Protein AF-A0A1Q2SKR1-F1 (afdb_monomer_lite)

Foldseek 3Di:
DVVVVVVVVVVVVVVVVVVVVVPPDDVQLVLLLVLLVVLCVVPVVQQEAEFPPPVPPDDGPPRQFYWYQDPVRFIKTWGAPVNSCNSRPPHDPVVSQVSCCVLVQFPAADPVRDSWDQDQGPNDTGTTTIGGVVSSVVVD

Secondary structure (DSSP, 8-state):
-HHHHHHHHHHHHHHHHHHHHHTT--HHHHHHHHHHHHHHHHHHHHHEEETT-TTTTSPPTT--EEEEE-TTS-EEEEEEHHHHHHHTTTS-HHHHHHHHHHTTSSPPP-TTS-S-EEEEETTEEEEEEEEEHHHHHTT-

Organism: NCBI:txid1630141

Sequence (140 aa):
MLIKRINTIISRELMALTSQLEETGDEEPRQVLNSLVDFIDKHEVSRLVAIGNSASQIPVKNLAGYTRIDPEGAKQYLFSSPGLREALKGLDFKRAIEVLIEKGILPPARADGKTSRLERINGKMTRVYIINYDALIENI

pLDDT: mean 85.42, std 15.13, range [43.31, 98.06]

Radius of gyration: 19.31 Å; chains: 1; bounding box: 34×62×50 Å

Structure (mmCIF, N/CA/C/O backbone):
data_AF-A0A1Q2SKR1-F1
#
_entry.id   AF-A0A1Q2SKR1-F1
#
loop_
_atom_site.group_PDB
_atom_site.id
_atom_site.type_symbol
_atom_site.label_atom_id
_atom_site.label_alt_id
_atom_site.label_comp_id
_atom_site.label_asym_id
_atom_site.label_entity_id
_atom_site.label_seq_id
_atom_site.pdbx_PDB_ins_code
_atom_site.Cartn_x
_atom_site.Cartn_y
_atom_site.Cartn_z
_atom_site.occupancy
_atom_site.B_iso_or_equiv
_atom_site.auth_seq_id
_atom_site.auth_comp_id
_atom_site.auth_asym_id
_atom_site.auth_atom_id
_atom_site.pdbx_PDB_model_num
ATOM 1 N N . MET A 1 1 ? -5.671 -46.587 24.538 1.00 60.25 1 MET A N 1
ATOM 2 C CA . MET A 1 1 ? -6.919 -45.793 24.676 1.00 60.25 1 MET A CA 1
ATOM 3 C C . MET A 1 1 ? -6.716 -44.471 25.436 1.00 60.25 1 MET A C 1
ATOM 5 O O . MET A 1 1 ? -7.385 -43.506 25.097 1.00 60.25 1 MET A O 1
ATOM 9 N N . LEU A 1 2 ? -5.768 -44.377 26.385 1.00 53.47 2 LEU A N 1
ATOM 10 C CA . LEU A 1 2 ? -5.469 -43.144 27.142 1.00 53.47 2 LEU A CA 1
ATOM 11 C C . LEU A 1 2 ? -4.816 -42.004 26.328 1.00 53.47 2 LEU A C 1
ATOM 13 O O . LEU A 1 2 ? -5.207 -40.855 26.493 1.00 53.47 2 LEU A O 1
ATOM 17 N N . ILE A 1 3 ? -3.900 -42.309 25.399 1.00 45.91 3 ILE A N 1
ATOM 18 C CA . ILE A 1 3 ? -3.156 -41.291 24.620 1.00 45.91 3 ILE A CA 1
ATOM 19 C C . ILE A 1 3 ? -4.082 -40.433 23.737 1.00 45.91 3 ILE A C 1
ATOM 21 O O . ILE A 1 3 ? -3.937 -39.216 23.687 1.00 45.91 3 ILE A O 1
ATOM 25 N N . LYS A 1 4 ? -5.099 -41.040 23.101 1.00 51.53 4 LYS A N 1
ATOM 26 C CA . LYS A 1 4 ? -6.093 -40.289 22.311 1.00 51.53 4 LYS A CA 1
ATOM 27 C C . LYS A 1 4 ? -6.861 -39.283 23.173 1.00 51.53 4 LYS A C 1
ATOM 29 O O . LYS A 1 4 ? -7.106 -38.176 22.723 1.00 51.53 4 LYS A O 1
ATOM 34 N N . ARG A 1 5 ? -7.203 -39.656 24.410 1.00 58.94 5 ARG A N 1
ATOM 35 C CA . ARG A 1 5 ? -8.013 -38.835 25.321 1.00 58.94 5 ARG A CA 1
ATOM 36 C C . ARG A 1 5 ? -7.223 -37.641 25.868 1.00 58.94 5 ARG A C 1
ATOM 38 O O . ARG A 1 5 ? -7.778 -36.554 25.949 1.00 58.94 5 ARG A O 1
ATOM 45 N N . ILE A 1 6 ? -5.933 -37.832 26.153 1.00 63.78 6 ILE A N 1
ATOM 46 C CA . ILE A 1 6 ? -5.011 -36.760 26.566 1.00 63.78 6 ILE A CA 1
ATOM 47 C C . ILE A 1 6 ? -4.798 -35.760 25.420 1.00 63.78 6 ILE A C 1
ATOM 49 O O . ILE A 1 6 ? -4.967 -34.562 25.625 1.00 63.78 6 ILE A O 1
ATOM 53 N N . ASN A 1 7 ? -4.556 -36.238 24.195 1.00 43.31 7 ASN A N 1
ATOM 54 C CA . ASN A 1 7 ? -4.385 -35.355 23.035 1.00 43.31 7 ASN A CA 1
ATOM 55 C C . ASN A 1 7 ? -5.649 -34.541 22.716 1.00 43.31 7 ASN A C 1
ATOM 57 O O . ASN A 1 7 ? -5.548 -33.388 22.304 1.00 43.31 7 ASN A O 1
ATOM 61 N N . THR A 1 8 ? -6.842 -35.107 22.931 1.00 57.78 8 THR A N 1
ATOM 62 C CA . THR A 1 8 ? -8.110 -34.379 22.753 1.00 57.78 8 THR A CA 1
ATOM 63 C C . THR A 1 8 ? -8.310 -33.279 23.797 1.00 57.78 8 THR A C 1
ATOM 65 O O . THR A 1 8 ? -8.851 -32.230 23.461 1.00 57.78 8 THR A O 1
ATOM 68 N N . ILE A 1 9 ? -7.878 -33.495 25.044 1.00 72.44 9 ILE A N 1
ATOM 69 C CA . ILE A 1 9 ? -7.991 -32.494 26.116 1.00 72.44 9 ILE A CA 1
ATOM 70 C C . ILE A 1 9 ? -7.006 -31.349 25.867 1.00 72.44 9 ILE A C 1
ATOM 72 O O . ILE A 1 9 ? -7.431 -30.199 25.807 1.00 72.44 9 ILE A O 1
ATOM 76 N N . ILE A 1 10 ? -5.738 -31.675 25.589 1.00 67.88 10 ILE A N 1
ATOM 77 C CA . ILE A 1 10 ? -4.698 -30.682 25.277 1.00 67.88 10 ILE A CA 1
ATOM 78 C C . ILE A 1 10 ? -5.086 -29.849 24.047 1.00 67.88 10 ILE A C 1
ATOM 80 O O . ILE A 1 10 ? -4.924 -28.634 24.050 1.00 67.88 10 ILE A O 1
ATOM 84 N N . SER A 1 11 ? -5.664 -30.474 23.013 1.00 63.12 11 SER A N 1
ATOM 85 C CA . SER A 1 11 ? -6.121 -29.743 21.820 1.00 63.12 11 SER A CA 1
ATOM 86 C C . SER A 1 11 ? -7.286 -28.796 22.116 1.00 63.12 11 SER A C 1
ATOM 88 O O . SER A 1 11 ? -7.351 -27.723 21.529 1.00 63.12 11 SER A O 1
ATOM 90 N N . ARG A 1 12 ? -8.204 -29.157 23.023 1.00 72.06 12 ARG A N 1
ATOM 91 C CA . ARG A 1 12 ? -9.325 -28.282 23.403 1.00 72.06 12 ARG A CA 1
ATOM 92 C C . ARG A 1 12 ? -8.885 -27.099 24.253 1.00 72.06 12 ARG A C 1
ATOM 94 O O . ARG A 1 12 ? -9.385 -26.005 24.028 1.00 72.06 12 ARG A O 1
ATOM 101 N N . GLU A 1 13 ? -7.970 -27.304 25.196 1.00 75.50 13 GLU A N 1
ATOM 102 C CA . GLU A 1 13 ? -7.409 -26.202 25.987 1.00 75.50 13 GLU A CA 1
ATOM 103 C C . GLU A 1 13 ? -6.573 -25.260 25.121 1.00 75.50 13 GLU A C 1
ATOM 105 O O . GLU A 1 13 ? -6.731 -24.051 25.245 1.00 75.50 13 GLU A O 1
ATOM 110 N N . LEU A 1 14 ? -5.772 -25.786 24.183 1.00 62.28 14 LEU A N 1
ATOM 111 C CA . LEU A 1 14 ? -5.061 -24.950 23.212 1.00 62.28 14 LEU A CA 1
ATOM 112 C C . LEU A 1 14 ? -6.022 -24.148 22.328 1.00 62.28 14 LEU A C 1
ATOM 114 O O . LEU A 1 14 ? -5.796 -22.959 22.152 1.00 62.28 14 LEU A O 1
ATOM 118 N N . MET A 1 15 ? -7.111 -24.756 21.841 1.00 69.62 15 MET A N 1
ATOM 119 C CA . MET A 1 15 ? -8.132 -24.054 21.047 1.00 69.62 15 MET A CA 1
ATOM 120 C C . MET A 1 15 ? -8.891 -22.988 21.854 1.00 69.62 15 MET A C 1
ATOM 122 O O . MET A 1 15 ? -9.231 -21.936 21.321 1.00 69.62 15 MET A O 1
ATOM 126 N N . ALA A 1 16 ? -9.162 -23.242 23.136 1.00 69.75 16 ALA A N 1
ATOM 127 C CA . ALA A 1 16 ? -9.816 -22.275 24.015 1.00 69.75 16 ALA A CA 1
ATOM 128 C C . ALA A 1 16 ? -8.886 -21.102 24.364 1.00 69.75 16 ALA A C 1
ATOM 130 O O . ALA A 1 16 ? -9.329 -19.958 24.375 1.00 69.75 16 ALA A O 1
ATOM 131 N N . LEU A 1 17 ? -7.596 -21.375 24.586 1.00 63.59 17 LEU A N 1
ATOM 132 C CA . LEU A 1 17 ? -6.579 -20.353 24.838 1.00 63.59 17 LEU A CA 1
ATOM 133 C C . LEU A 1 17 ? -6.315 -19.486 23.600 1.00 63.59 17 LEU A C 1
ATOM 135 O O . LEU A 1 17 ? -6.181 -18.275 23.742 1.00 63.59 17 LEU A O 1
ATOM 139 N N . THR A 1 18 ? -6.299 -20.060 22.390 1.00 56.69 18 THR A N 1
ATOM 140 C CA . THR A 1 18 ? -6.211 -19.270 21.148 1.00 56.69 18 THR A CA 1
ATOM 141 C C . THR A 1 18 ? -7.469 -18.434 20.923 1.00 56.69 18 THR A C 1
ATOM 143 O O . THR A 1 18 ? -7.355 -17.252 20.628 1.00 56.69 18 THR A O 1
ATOM 146 N N . SER A 1 19 ? -8.661 -18.988 21.174 1.00 56.31 19 SER A N 1
ATOM 147 C CA . SER A 1 19 ? -9.929 -18.245 21.068 1.00 56.31 19 SER A CA 1
ATOM 148 C C . SER A 1 19 ? -10.013 -17.081 22.065 1.00 56.31 19 SER A C 1
ATOM 150 O O . SER A 1 19 ? -10.500 -16.011 21.720 1.00 56.31 19 SER A O 1
ATOM 152 N N . GLN A 1 20 ? -9.506 -17.253 23.290 1.00 55.72 20 GLN A N 1
ATOM 153 C CA . GLN A 1 20 ? -9.460 -16.189 24.302 1.00 55.72 20 GLN A CA 1
ATOM 154 C C . GLN A 1 20 ? -8.448 -15.080 23.973 1.00 55.72 20 GLN A C 1
ATOM 156 O O . GLN A 1 20 ? -8.616 -13.956 24.438 1.00 55.72 20 GLN A O 1
ATOM 161 N N . LEU A 1 21 ? -7.413 -15.378 23.180 1.00 55.81 21 LEU A N 1
ATOM 162 C CA . LEU A 1 21 ? -6.478 -14.378 22.654 1.00 55.81 21 LEU A CA 1
ATOM 163 C C . LEU A 1 21 ? -7.047 -13.645 21.424 1.00 55.81 21 LEU A C 1
ATOM 165 O O . LEU A 1 21 ? -6.721 -12.480 21.209 1.00 55.81 21 LEU A O 1
ATOM 169 N N . GLU A 1 22 ? -7.914 -14.297 20.645 1.00 56.56 22 GLU A N 1
ATOM 170 C CA . GLU A 1 22 ? -8.564 -13.727 19.455 1.00 56.56 22 GLU A CA 1
ATOM 171 C C . GLU A 1 22 ? -9.756 -12.804 19.784 1.00 56.56 22 GLU A C 1
ATOM 173 O O . GLU A 1 22 ? -10.049 -11.884 19.021 1.00 56.56 22 GLU A O 1
ATOM 178 N N . GLU A 1 23 ? -10.417 -12.975 20.935 1.00 50.50 23 GLU A N 1
ATOM 179 C CA . GLU A 1 23 ? -11.637 -12.228 21.301 1.00 50.50 23 GLU A CA 1
ATOM 180 C C . GLU A 1 23 ? -11.427 -10.748 21.691 1.00 50.50 23 GLU A C 1
ATOM 182 O O . GLU A 1 23 ? -12.394 -10.037 21.966 1.00 50.50 23 GLU A O 1
ATOM 187 N N . THR A 1 24 ? -10.195 -10.231 21.662 1.00 50.19 24 THR A N 1
ATOM 188 C CA . THR A 1 24 ? -9.907 -8.802 21.911 1.00 50.19 24 THR A CA 1
ATOM 189 C C . THR A 1 24 ? -9.047 -8.152 20.824 1.00 50.19 24 THR A C 1
ATOM 191 O O . THR A 1 24 ? -8.295 -7.217 21.100 1.00 50.19 24 THR A O 1
ATOM 194 N N . GLY A 1 25 ? -9.110 -8.654 19.590 1.00 56.72 25 GLY A N 1
ATOM 195 C CA . GLY A 1 25 ? -8.467 -8.020 18.439 1.00 56.72 25 GLY A CA 1
ATOM 196 C C . GLY A 1 25 ? -9.316 -6.876 17.888 1.00 56.72 25 GLY A C 1
ATOM 197 O O . GLY A 1 25 ? -10.492 -7.065 17.593 1.00 56.72 25 GLY A O 1
ATOM 198 N N . ASP A 1 26 ? -8.732 -5.688 17.741 1.00 68.50 26 ASP A N 1
ATOM 199 C CA . ASP A 1 26 ? -9.384 -4.558 17.079 1.00 68.50 26 ASP A CA 1
ATOM 200 C C . ASP A 1 26 ? -9.748 -4.962 15.632 1.00 68.50 26 ASP A C 1
ATOM 202 O O . ASP A 1 26 ? -8.881 -5.251 14.798 1.00 68.50 26 ASP A O 1
ATOM 206 N N . GLU A 1 27 ? -11.049 -5.073 15.362 1.00 85.12 27 GLU A N 1
ATOM 207 C CA . GLU A 1 27 ? -11.596 -5.625 14.117 1.00 85.12 27 GLU A CA 1
ATOM 208 C C . GLU A 1 27 ? -11.235 -4.746 12.910 1.00 85.12 27 GLU A C 1
ATOM 210 O O . GLU A 1 27 ? -11.029 -5.252 11.807 1.00 85.12 27 GLU A O 1
ATOM 215 N N . GLU A 1 28 ? -11.084 -3.436 13.120 1.00 89.50 28 GLU A N 1
ATOM 216 C CA . GLU A 1 28 ? -10.698 -2.492 12.072 1.00 89.50 28 GLU A CA 1
ATOM 217 C C . GLU A 1 28 ? -9.275 -2.762 11.542 1.00 89.50 28 GLU A C 1
ATOM 219 O O . GLU A 1 28 ? -9.134 -2.979 10.332 1.00 89.50 28 GLU A O 1
ATOM 224 N N . PRO A 1 29 ? -8.215 -2.814 12.379 1.00 93.44 29 PRO A N 1
ATOM 225 C CA . PRO A 1 29 ? -6.891 -3.219 11.924 1.00 93.44 29 PRO A CA 1
ATOM 226 C C . PRO A 1 29 ? -6.894 -4.540 11.162 1.00 93.44 29 PRO A C 1
ATOM 228 O O . PRO A 1 29 ? -6.330 -4.618 10.072 1.00 93.44 29 PRO A O 1
ATOM 231 N N . ARG A 1 30 ? -7.596 -5.554 11.676 1.00 92.50 30 ARG A N 1
ATOM 232 C CA . ARG A 1 30 ? -7.694 -6.868 11.030 1.00 92.50 30 ARG A CA 1
ATOM 233 C C . ARG A 1 30 ? -8.324 -6.777 9.636 1.00 92.50 30 ARG A C 1
ATOM 235 O O . ARG A 1 30 ? -7.827 -7.394 8.694 1.00 92.50 30 ARG A O 1
ATOM 242 N N . GLN A 1 31 ? -9.377 -5.977 9.471 1.00 95.12 31 GLN A N 1
ATOM 243 C CA . GLN A 1 31 ? -10.009 -5.736 8.168 1.00 95.12 31 GLN A CA 1
ATOM 244 C C . GLN A 1 31 ? -9.068 -5.043 7.177 1.00 95.12 31 GLN A C 1
ATOM 246 O O . GLN A 1 31 ? -9.038 -5.426 6.007 1.00 95.12 31 GLN A O 1
ATOM 251 N N . VAL A 1 32 ? -8.269 -4.069 7.628 1.00 97.25 32 VAL A N 1
ATOM 252 C CA . VAL A 1 32 ? -7.264 -3.389 6.787 1.00 97.25 32 VAL A CA 1
ATOM 253 C C . VAL A 1 32 ? -6.225 -4.380 6.265 1.00 97.25 32 VAL A C 1
ATOM 255 O O . VAL A 1 32 ? -5.957 -4.404 5.061 1.00 97.25 32 VAL A O 1
ATOM 258 N N . LEU A 1 33 ? -5.660 -5.207 7.151 1.00 96.56 33 LEU A N 1
ATOM 259 C CA . LEU A 1 33 ? -4.618 -6.172 6.786 1.00 96.56 33 LEU A CA 1
ATOM 260 C C . LEU A 1 33 ? -5.155 -7.247 5.839 1.00 96.56 33 LEU A C 1
ATOM 262 O O . LEU A 1 33 ? -4.562 -7.486 4.785 1.00 96.56 33 LEU A O 1
ATOM 266 N N . ASN A 1 34 ? -6.323 -7.811 6.159 1.00 95.38 34 ASN A N 1
ATOM 267 C CA . ASN A 1 34 ? -6.969 -8.818 5.322 1.00 95.38 34 ASN A CA 1
ATOM 268 C C . ASN A 1 34 ? -7.323 -8.270 3.940 1.00 95.38 34 ASN A C 1
ATOM 270 O O . ASN A 1 34 ? -7.046 -8.926 2.944 1.00 95.38 34 ASN A O 1
ATOM 274 N N . SER A 1 35 ? -7.873 -7.052 3.850 1.00 97.25 35 SER A N 1
ATOM 275 C CA . SER A 1 35 ? -8.200 -6.425 2.561 1.00 97.25 35 SER A CA 1
ATOM 276 C C . SER A 1 35 ? -6.955 -6.249 1.684 1.00 97.25 35 SER A C 1
ATOM 278 O O . SER A 1 35 ? -7.008 -6.461 0.469 1.00 97.25 35 SER A O 1
ATOM 280 N N . LEU A 1 36 ? -5.819 -5.888 2.291 1.00 97.50 36 LEU A N 1
ATOM 281 C CA . LEU A 1 36 ? -4.563 -5.712 1.571 1.00 97.50 36 LEU A CA 1
ATOM 282 C C . LEU A 1 36 ? -3.991 -7.048 1.074 1.00 97.50 36 LEU A C 1
ATOM 284 O O . LEU A 1 36 ? -3.591 -7.121 -0.090 1.00 97.50 36 LEU A O 1
ATOM 288 N N . VAL A 1 37 ? -3.986 -8.093 1.908 1.00 96.62 37 VAL A N 1
ATOM 289 C CA . VAL A 1 37 ? -3.544 -9.440 1.498 1.00 96.62 37 VAL A CA 1
ATOM 290 C C . VAL A 1 37 ? -4.440 -10.017 0.418 1.00 96.62 37 VAL A C 1
ATOM 292 O O . VAL A 1 37 ? -3.937 -10.414 -0.629 1.00 96.62 37 VAL A O 1
ATOM 295 N N . ASP A 1 38 ? -5.756 -9.941 0.597 1.00 96.12 38 ASP A N 1
ATOM 296 C CA . ASP A 1 38 ? -6.729 -10.378 -0.401 1.00 96.12 38 ASP A CA 1
ATOM 297 C C . ASP A 1 38 ? -6.470 -9.745 -1.769 1.00 96.12 38 ASP A C 1
ATOM 299 O O . ASP A 1 38 ? -6.605 -10.398 -2.807 1.00 96.12 38 ASP A O 1
ATOM 303 N N . PHE A 1 39 ? -6.134 -8.452 -1.791 1.00 97.25 39 PHE A N 1
ATOM 304 C CA . PHE A 1 39 ? -5.810 -7.760 -3.029 1.00 97.25 39 PHE A CA 1
ATOM 305 C C . PHE A 1 39 ? -4.502 -8.269 -3.635 1.00 97.25 39 PHE A C 1
ATOM 307 O O . PHE A 1 39 ? -4.449 -8.495 -4.846 1.00 97.25 39 PHE A O 1
ATOM 314 N N . ILE A 1 40 ? -3.453 -8.426 -2.821 1.00 95.94 40 ILE A N 1
ATOM 315 C CA . ILE A 1 40 ? -2.150 -8.927 -3.270 1.00 95.94 40 ILE A CA 1
ATOM 316 C C . ILE A 1 40 ? -2.322 -10.319 -3.877 1.00 95.94 40 ILE A C 1
ATOM 318 O O . ILE A 1 40 ? -1.989 -10.493 -5.045 1.00 95.94 40 ILE A O 1
ATOM 322 N N . ASP A 1 41 ? -2.943 -11.256 -3.169 1.00 93.56 41 ASP A N 1
ATOM 323 C CA . ASP A 1 41 ? -3.107 -12.641 -3.623 1.00 93.56 41 ASP A CA 1
ATOM 324 C C . ASP A 1 41 ? -3.890 -12.736 -4.940 1.00 93.56 41 ASP A C 1
ATOM 326 O O . ASP A 1 41 ? -3.527 -13.479 -5.855 1.00 93.56 41 ASP A O 1
ATOM 330 N N . LYS A 1 42 ? -4.946 -11.926 -5.092 1.00 94.31 42 LYS A N 1
ATOM 331 C CA . LYS A 1 42 ? -5.769 -11.901 -6.316 1.00 94.31 42 LYS A CA 1
ATOM 332 C C . LYS A 1 42 ? 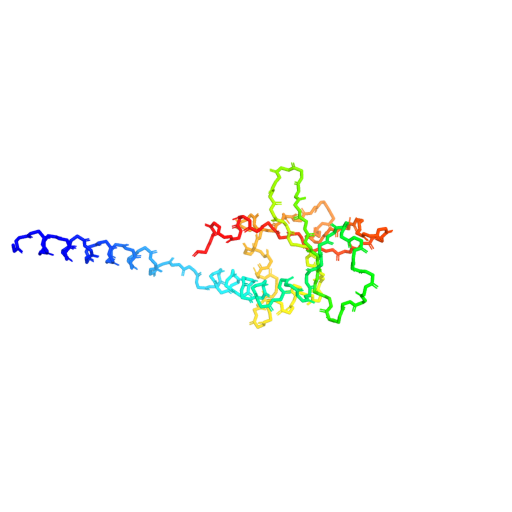-5.049 -11.269 -7.508 1.00 94.31 42 LYS A C 1
ATOM 334 O O . LYS A 1 42 ? -5.429 -11.519 -8.658 1.00 94.31 42 LYS A O 1
ATOM 339 N N . HIS A 1 43 ? -4.059 -10.408 -7.274 1.00 93.19 43 HIS A N 1
ATOM 340 C CA . HIS A 1 43 ? -3.518 -9.522 -8.308 1.00 93.19 43 HIS A CA 1
ATOM 341 C C . HIS A 1 43 ? -1.998 -9.539 -8.474 1.00 93.19 43 HIS A C 1
ATOM 343 O O . HIS A 1 43 ? -1.507 -8.881 -9.397 1.00 93.19 43 HIS A O 1
ATOM 349 N N . GLU A 1 44 ? -1.263 -10.310 -7.672 1.00 89.06 44 GLU A N 1
ATOM 350 C CA . GLU A 1 44 ? 0.201 -10.350 -7.673 1.00 89.06 44 GLU A CA 1
ATOM 351 C C . GLU A 1 44 ? 0.758 -10.590 -9.075 1.00 89.06 44 GLU A C 1
ATOM 353 O O . GLU A 1 44 ? 1.576 -9.820 -9.567 1.00 89.06 44 GLU A O 1
ATOM 358 N N . VAL A 1 45 ? 0.244 -11.600 -9.770 1.00 85.50 45 VAL A N 1
ATOM 359 C CA . VAL A 1 45 ? 0.758 -11.996 -11.088 1.00 85.50 45 VAL A CA 1
ATOM 360 C C . VAL A 1 45 ? 0.279 -11.108 -12.240 1.00 85.50 45 VAL A C 1
ATOM 362 O O . VAL A 1 45 ? 0.876 -11.121 -13.313 1.00 85.50 45 VAL A O 1
ATOM 365 N N . SER A 1 46 ? -0.817 -10.363 -12.059 1.00 88.00 46 SER A N 1
ATOM 366 C CA . SER A 1 46 ? -1.520 -9.692 -13.165 1.00 88.00 46 SER A CA 1
ATOM 367 C C . SER A 1 46 ? -1.432 -8.172 -13.139 1.00 88.00 46 SER A C 1
ATOM 369 O O . SER A 1 46 ? -1.514 -7.556 -14.199 1.00 88.00 46 SER A O 1
ATOM 371 N N . ARG A 1 47 ? -1.286 -7.549 -11.962 1.00 91.38 47 ARG A N 1
ATOM 372 C CA . ARG A 1 47 ? -1.328 -6.083 -11.794 1.00 91.38 47 ARG A CA 1
ATOM 373 C C . ARG A 1 47 ? -0.170 -5.523 -10.965 1.00 91.38 47 ARG A C 1
ATOM 375 O O . ARG A 1 47 ? -0.087 -4.297 -10.845 1.00 91.38 47 ARG A O 1
ATOM 382 N N . LEU A 1 48 ? 0.696 -6.378 -10.410 1.00 90.38 48 LEU A N 1
ATOM 383 C CA . LEU A 1 48 ? 1.891 -5.999 -9.650 1.00 90.38 48 LEU A CA 1
ATOM 384 C C . LEU A 1 48 ? 3.145 -6.450 -10.411 1.00 90.38 48 LEU A C 1
ATOM 386 O O . LEU A 1 48 ? 3.485 -7.625 -10.467 1.00 90.38 48 LEU A O 1
ATOM 390 N N . VAL A 1 49 ? 3.834 -5.501 -11.043 1.00 90.69 49 VAL A N 1
ATOM 391 C CA . VAL A 1 49 ? 4.940 -5.812 -11.965 1.00 90.69 49 VAL A CA 1
ATOM 392 C C . VAL A 1 49 ? 6.287 -5.788 -11.253 1.00 90.69 49 VAL A C 1
ATOM 394 O O . VAL A 1 49 ? 6.628 -4.807 -10.594 1.00 90.69 49 VAL A O 1
ATOM 397 N N . ALA A 1 50 ? 7.096 -6.831 -11.429 1.00 90.25 50 ALA A N 1
ATOM 398 C CA . ALA A 1 50 ? 8.452 -6.864 -10.890 1.00 90.25 50 ALA A CA 1
ATOM 399 C C . ALA A 1 50 ? 9.349 -5.791 -11.529 1.00 90.25 50 ALA A C 1
ATOM 401 O O . ALA A 1 50 ? 9.492 -5.722 -12.754 1.00 90.25 50 ALA A O 1
ATOM 402 N N . ILE A 1 51 ? 9.975 -4.957 -10.697 1.00 89.38 51 ILE A N 1
ATOM 403 C CA . ILE A 1 51 ? 10.938 -3.946 -11.149 1.00 89.38 51 ILE A CA 1
ATOM 404 C C . ILE A 1 51 ? 12.179 -4.652 -11.701 1.00 89.38 51 ILE A C 1
ATOM 406 O O . ILE A 1 51 ? 12.655 -5.626 -11.128 1.00 89.38 51 ILE A O 1
ATOM 410 N N . GLY A 1 52 ? 12.711 -4.161 -12.823 1.00 77.00 52 GLY A N 1
ATOM 411 C CA . GLY A 1 52 ? 13.900 -4.741 -13.456 1.00 77.00 52 GLY A CA 1
ATOM 412 C C . GLY A 1 52 ? 13.618 -5.974 -14.317 1.00 77.00 52 GLY A C 1
ATOM 413 O O . GLY A 1 52 ? 14.511 -6.422 -15.032 1.00 77.00 52 GLY A O 1
ATOM 414 N N . ASN A 1 53 ? 12.381 -6.483 -14.343 1.00 66.62 53 ASN A N 1
ATOM 415 C CA . ASN A 1 53 ? 12.010 -7.537 -15.275 1.00 66.62 53 ASN A CA 1
ATOM 416 C C . ASN A 1 53 ? 11.792 -6.951 -16.681 1.00 66.62 53 ASN A C 1
ATOM 418 O O . ASN A 1 53 ? 10.706 -6.474 -17.017 1.00 66.62 53 ASN A O 1
ATOM 422 N N . SER A 1 54 ? 12.830 -6.995 -17.522 1.00 54.34 54 SER A N 1
ATOM 423 C CA . SER A 1 54 ? 12.797 -6.511 -18.912 1.00 54.34 54 SER A CA 1
ATOM 424 C C . SER A 1 54 ? 11.769 -7.226 -19.801 1.00 54.34 54 SER A C 1
ATOM 426 O O . SER A 1 54 ? 11.461 -6.720 -20.878 1.00 54.34 54 SER A O 1
ATOM 428 N N . ALA A 1 55 ? 11.200 -8.356 -19.358 1.00 50.44 55 ALA A N 1
ATOM 429 C CA . ALA A 1 55 ? 10.122 -9.055 -20.062 1.00 50.44 55 ALA A CA 1
ATOM 430 C C . ALA A 1 55 ? 8.782 -8.291 -20.037 1.00 50.44 55 ALA A C 1
ATOM 432 O O . ALA A 1 55 ? 7.885 -8.583 -20.824 1.00 50.44 55 ALA A O 1
ATOM 433 N N . SER A 1 56 ? 8.634 -7.283 -19.170 1.00 53.84 56 SER A N 1
ATOM 434 C CA . SER A 1 56 ? 7.386 -6.528 -18.980 1.00 53.84 56 SER A CA 1
ATOM 435 C C . SER A 1 56 ? 7.243 -5.294 -19.890 1.00 53.84 56 SER A C 1
ATOM 437 O O . SER A 1 56 ? 6.661 -4.285 -19.501 1.00 53.84 56 SER A O 1
ATOM 439 N N . GLN A 1 57 ? 7.729 -5.370 -21.139 1.00 57.16 57 GLN A N 1
ATOM 440 C CA . GLN A 1 57 ? 7.426 -4.353 -22.166 1.00 57.16 57 GLN A CA 1
ATOM 441 C C . GLN A 1 57 ? 5.952 -4.375 -22.610 1.00 57.16 57 GLN A C 1
ATOM 443 O O . GLN A 1 57 ? 5.501 -3.472 -23.313 1.00 57.16 57 GLN A O 1
ATOM 448 N N . ILE A 1 58 ? 5.195 -5.395 -22.197 1.00 66.00 58 ILE A N 1
ATOM 449 C CA . ILE A 1 58 ? 3.760 -5.499 -22.445 1.00 66.00 58 ILE A CA 1
ATOM 450 C C . ILE A 1 58 ? 3.024 -4.573 -21.461 1.00 66.00 58 ILE A C 1
ATOM 452 O O . ILE A 1 58 ? 3.152 -4.756 -20.248 1.00 66.00 58 ILE A O 1
ATOM 456 N N . PRO A 1 59 ? 2.230 -3.599 -21.944 1.00 73.88 59 PRO A N 1
ATOM 457 C CA . PRO A 1 59 ? 1.418 -2.753 -21.081 1.00 73.88 59 PRO A CA 1
ATOM 458 C C . PRO A 1 59 ? 0.457 -3.591 -20.231 1.00 73.88 59 PRO A C 1
ATOM 460 O O . PRO A 1 59 ? -0.393 -4.311 -20.755 1.00 73.88 59 PRO A O 1
ATOM 463 N N . VAL A 1 60 ? 0.570 -3.476 -18.909 1.00 83.69 60 VAL A N 1
ATOM 464 C CA . VAL A 1 60 ? -0.327 -4.160 -17.974 1.00 83.69 60 VAL A CA 1
ATOM 465 C C . VAL A 1 60 ? -1.608 -3.352 -17.797 1.00 83.69 60 VAL A C 1
ATOM 467 O O . VAL A 1 60 ? -1.585 -2.187 -17.387 1.00 83.69 60 VAL A O 1
ATOM 470 N N . LYS A 1 61 ? -2.750 -3.977 -18.093 1.00 86.38 61 LYS A N 1
ATOM 471 C CA . LYS A 1 61 ? -4.069 -3.369 -17.891 1.00 86.38 61 LYS A CA 1
ATOM 472 C C . LYS A 1 61 ? -4.326 -3.168 -16.397 1.00 86.38 61 LYS A C 1
ATOM 474 O O . LYS A 1 61 ? -4.139 -4.085 -15.606 1.00 86.38 61 LYS A O 1
ATOM 479 N N . ASN A 1 62 ? -4.818 -1.984 -16.026 1.00 87.94 62 ASN A N 1
ATOM 480 C CA . ASN A 1 62 ? -5.155 -1.633 -14.641 1.00 87.94 62 ASN A CA 1
ATOM 481 C C . ASN A 1 62 ? -3.991 -1.849 -13.655 1.00 87.94 62 ASN A C 1
ATOM 483 O O . ASN A 1 62 ? -4.216 -2.314 -12.537 1.00 87.94 62 ASN A O 1
ATOM 487 N N . LEU A 1 63 ? -2.758 -1.527 -14.067 1.00 89.44 63 LEU A N 1
ATOM 488 C CA . LEU A 1 63 ? -1.559 -1.620 -13.230 1.00 89.44 63 LEU A CA 1
ATOM 489 C C . LEU A 1 63 ? -1.809 -1.024 -11.833 1.00 89.44 63 LEU A C 1
ATOM 491 O O . LEU A 1 63 ? -2.100 0.165 -11.701 1.00 89.44 63 LEU A O 1
ATOM 495 N N . ALA A 1 64 ? -1.695 -1.856 -10.798 1.00 95.31 64 ALA A N 1
ATOM 496 C CA . ALA A 1 64 ? -1.932 -1.458 -9.413 1.00 95.31 64 ALA A CA 1
ATOM 497 C C . ALA A 1 64 ? -0.638 -1.007 -8.730 1.00 95.31 64 ALA A C 1
ATOM 499 O O . ALA A 1 64 ? -0.666 -0.138 -7.853 1.00 95.31 64 ALA A O 1
ATOM 500 N N . GLY A 1 65 ? 0.503 -1.531 -9.172 1.00 94.50 65 GLY A N 1
ATOM 501 C CA . GLY A 1 65 ? 1.795 -1.215 -8.591 1.00 94.50 65 GLY A CA 1
ATOM 502 C C . GLY A 1 65 ? 2.910 -2.097 -9.124 1.00 94.50 65 GLY A C 1
ATOM 503 O O . GLY A 1 65 ? 2.811 -2.696 -10.196 1.00 94.50 65 GLY A O 1
ATOM 504 N N . TYR A 1 66 ? 3.976 -2.159 -8.343 1.00 95.06 66 TYR A N 1
ATOM 505 C CA . TYR A 1 66 ? 5.185 -2.898 -8.665 1.00 95.06 66 TYR A CA 1
ATOM 506 C C . TYR A 1 66 ? 5.617 -3.760 -7.483 1.00 95.06 66 TYR A C 1
ATOM 508 O O . TYR A 1 66 ? 5.162 -3.548 -6.362 1.00 95.06 66 TYR A O 1
ATOM 516 N N . THR A 1 67 ? 6.516 -4.705 -7.720 1.00 95.06 67 THR A N 1
ATOM 517 C CA . THR A 1 67 ? 7.162 -5.501 -6.672 1.00 95.06 67 THR A CA 1
ATOM 518 C C . THR A 1 67 ? 8.678 -5.426 -6.805 1.00 95.06 67 THR A C 1
ATOM 520 O O . THR A 1 67 ? 9.208 -5.296 -7.915 1.00 95.06 67 THR A O 1
ATOM 523 N N . ARG A 1 68 ? 9.381 -5.456 -5.675 1.00 94.00 68 ARG A N 1
ATOM 524 C CA . ARG A 1 68 ? 10.839 -5.594 -5.611 1.00 94.00 68 ARG A CA 1
ATOM 525 C C . ARG A 1 68 ? 11.241 -6.373 -4.367 1.00 94.00 68 ARG A C 1
ATOM 527 O O . ARG A 1 68 ? 10.494 -6.420 -3.394 1.00 94.00 68 ARG A O 1
ATOM 534 N N . ILE A 1 69 ? 12.449 -6.909 -4.408 1.00 93.75 69 ILE A N 1
ATOM 535 C CA . ILE A 1 69 ? 13.181 -7.326 -3.217 1.00 93.75 69 ILE A CA 1
ATOM 536 C C . ILE A 1 69 ? 14.131 -6.177 -2.877 1.00 93.75 69 ILE A C 1
ATOM 538 O O . ILE A 1 69 ? 14.788 -5.647 -3.780 1.00 93.75 69 ILE A O 1
ATOM 542 N N . ASP A 1 70 ? 14.125 -5.714 -1.632 1.00 89.12 70 ASP A N 1
ATOM 543 C CA . ASP A 1 70 ? 15.068 -4.688 -1.184 1.00 89.12 70 ASP A CA 1
ATOM 544 C C . ASP A 1 70 ? 16.480 -5.276 -0.964 1.00 89.12 70 ASP A C 1
ATOM 546 O O . ASP A 1 70 ? 16.668 -6.491 -1.074 1.00 89.12 70 ASP A O 1
ATOM 550 N N . PRO A 1 71 ? 17.514 -4.442 -0.750 1.00 87.94 71 PRO A N 1
ATOM 551 C CA . PRO A 1 71 ? 18.879 -4.931 -0.539 1.00 87.94 71 PRO A CA 1
ATOM 552 C C . PRO A 1 71 ? 19.029 -5.909 0.635 1.00 87.94 71 PRO A C 1
ATOM 554 O O . PRO A 1 71 ? 19.941 -6.734 0.623 1.00 87.94 71 PRO A O 1
ATOM 557 N N . GLU A 1 72 ? 18.147 -5.823 1.627 1.00 89.62 72 GLU A N 1
ATOM 558 C CA . GLU A 1 72 ? 18.101 -6.672 2.814 1.00 89.62 72 GLU A CA 1
ATOM 559 C C . GLU A 1 72 ? 17.389 -8.016 2.565 1.00 89.62 72 GLU A C 1
ATOM 561 O O . GLU A 1 72 ? 17.437 -8.905 3.414 1.00 89.62 72 GLU A O 1
ATOM 566 N N . GLY A 1 73 ? 16.787 -8.201 1.387 1.00 89.31 73 GLY A N 1
ATOM 567 C CA . GLY A 1 73 ? 16.102 -9.430 0.992 1.00 89.31 73 GLY A CA 1
ATOM 568 C C . GLY A 1 73 ? 14.602 -9.437 1.285 1.00 89.31 73 GLY A C 1
ATOM 569 O O . GLY A 1 73 ? 13.944 -10.432 0.980 1.00 89.31 73 GLY A O 1
ATOM 570 N N . ALA A 1 74 ? 14.047 -8.347 1.819 1.00 90.69 74 ALA A N 1
ATOM 571 C CA . ALA A 1 74 ? 12.634 -8.250 2.156 1.00 90.69 74 ALA A CA 1
ATOM 572 C C . ALA A 1 74 ? 11.784 -7.919 0.925 1.00 90.69 74 ALA A C 1
ATOM 574 O O . ALA A 1 74 ? 12.145 -7.109 0.055 1.00 90.69 74 ALA A O 1
ATOM 575 N N . LYS A 1 75 ? 10.611 -8.552 0.840 1.00 94.38 75 LYS A N 1
ATOM 576 C CA . LYS A 1 75 ? 9.680 -8.347 -0.274 1.00 94.38 75 LYS A CA 1
ATOM 577 C C . LYS A 1 75 ? 8.875 -7.069 -0.061 1.00 94.38 75 LYS A C 1
ATOM 579 O O . LYS A 1 75 ? 8.223 -6.876 0.964 1.00 94.38 75 LYS A O 1
ATOM 584 N N . GLN A 1 76 ? 8.872 -6.203 -1.070 1.00 96.44 76 GLN A N 1
ATOM 585 C CA . GLN A 1 76 ? 8.161 -4.930 -1.036 1.00 96.44 76 GLN A CA 1
ATOM 586 C C . GLN A 1 76 ? 7.177 -4.805 -2.194 1.00 96.44 76 GLN A C 1
ATOM 588 O O . GLN A 1 76 ? 7.530 -5.011 -3.359 1.00 96.44 76 GLN A O 1
ATOM 593 N N . TYR A 1 77 ? 5.964 -4.351 -1.881 1.00 97.12 77 TYR A N 1
ATOM 594 C CA . TYR A 1 77 ? 4.975 -3.950 -2.878 1.00 97.12 77 TYR A CA 1
ATOM 595 C C . TYR A 1 77 ? 4.880 -2.429 -2.954 1.00 97.12 77 TYR A C 1
ATOM 597 O O . TYR A 1 77 ? 4.644 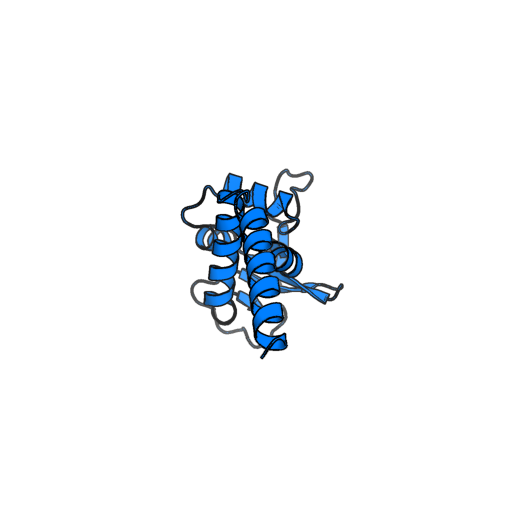-1.739 -1.967 1.00 97.12 77 TYR A O 1
ATOM 605 N N . LEU A 1 78 ? 5.065 -1.892 -4.154 1.00 97.25 78 LEU A N 1
ATOM 606 C CA . LEU A 1 78 ? 5.076 -0.466 -4.447 1.00 97.25 78 LEU A CA 1
ATOM 607 C C .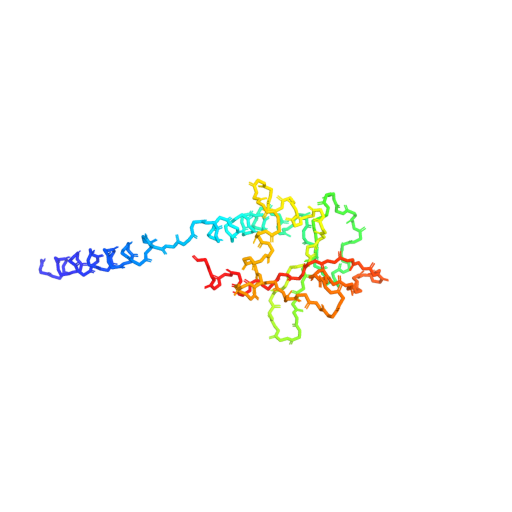 LEU A 1 78 ? 3.755 -0.110 -5.122 1.00 97.25 78 LEU A C 1
ATOM 609 O O . LEU A 1 78 ? 3.650 -0.071 -6.352 1.00 97.25 78 LEU A O 1
ATOM 613 N N . PHE A 1 79 ? 2.731 0.132 -4.313 1.00 98.06 79 PHE A N 1
ATOM 614 C CA . PHE A 1 79 ? 1.397 0.449 -4.798 1.00 98.06 79 PHE A CA 1
ATOM 615 C C . PHE A 1 79 ? 1.327 1.861 -5.368 1.00 98.06 79 PHE A C 1
ATOM 617 O O . PHE A 1 79 ? 1.753 2.836 -4.747 1.00 98.06 79 PHE A O 1
ATOM 624 N N . SER A 1 80 ? 0.705 1.999 -6.534 1.00 96.75 80 SER A N 1
ATOM 625 C CA . SER A 1 80 ? 0.222 3.300 -6.991 1.00 96.75 80 SER A CA 1
ATOM 626 C C . SER A 1 80 ? -0.894 3.806 -6.065 1.00 96.75 80 SER A C 1
ATOM 628 O O . SER A 1 80 ? -1.567 3.022 -5.397 1.00 96.75 80 SER A O 1
ATOM 630 N N . SER A 1 81 ? -1.131 5.121 -6.040 1.00 95.88 81 SER A N 1
ATOM 631 C CA . SER A 1 81 ? -2.239 5.687 -5.251 1.00 95.88 81 SER A CA 1
ATOM 632 C C . SER A 1 81 ? -3.612 5.093 -5.621 1.00 95.88 81 SER A C 1
ATOM 634 O O . SER A 1 81 ? -4.330 4.688 -4.707 1.00 95.88 81 SER A O 1
ATOM 636 N N . PRO A 1 82 ? -3.977 4.944 -6.915 1.00 96.12 82 PRO A N 1
ATOM 637 C CA . PRO A 1 82 ? -5.211 4.251 -7.290 1.00 96.12 82 PRO A CA 1
ATOM 638 C C . PRO A 1 82 ? -5.233 2.783 -6.851 1.00 96.12 82 PRO A C 1
ATOM 640 O O . PRO A 1 82 ? -6.246 2.332 -6.331 1.00 96.12 82 PRO A O 1
ATOM 643 N N . GLY A 1 83 ? -4.114 2.064 -7.001 1.00 97.00 83 GLY A N 1
ATOM 644 C CA . GLY A 1 83 ? -4.016 0.655 -6.618 1.00 97.00 83 GLY A CA 1
ATOM 645 C C . GLY A 1 83 ? -4.225 0.426 -5.122 1.00 97.00 83 GLY A C 1
ATOM 646 O O . GLY A 1 83 ? -4.996 -0.450 -4.749 1.00 97.00 83 GLY A O 1
ATOM 647 N N . LEU A 1 84 ? -3.609 1.242 -4.258 1.00 97.94 84 LEU A N 1
ATOM 648 C CA . LEU A 1 84 ? -3.794 1.101 -2.808 1.00 97.94 84 LEU A CA 1
ATOM 649 C C . LEU A 1 84 ? -5.213 1.486 -2.370 1.00 97.94 84 LEU A C 1
ATOM 651 O O . LEU A 1 84 ? -5.787 0.850 -1.494 1.00 97.94 84 LEU A O 1
ATOM 655 N N . ARG A 1 85 ? -5.806 2.516 -2.986 1.00 97.69 85 ARG A N 1
ATOM 656 C CA . ARG A 1 85 ? -7.202 2.899 -2.706 1.00 97.69 85 ARG A CA 1
ATOM 657 C C . ARG A 1 85 ? -8.193 1.818 -3.107 1.00 97.69 85 ARG A C 1
ATOM 659 O O . ARG A 1 85 ? -9.220 1.672 -2.458 1.00 97.69 85 ARG A O 1
ATOM 666 N N . GLU A 1 86 ? -7.901 1.099 -4.181 1.00 97.56 86 GLU A N 1
ATOM 667 C CA . GLU A 1 86 ? -8.694 -0.049 -4.600 1.00 97.56 86 GLU A CA 1
ATOM 668 C C . GLU A 1 86 ? -8.521 -1.229 -3.640 1.00 97.56 86 GLU A C 1
ATOM 670 O O . GLU A 1 86 ? -9.519 -1.819 -3.236 1.00 97.56 86 GLU A O 1
ATOM 675 N N . ALA A 1 87 ? -7.284 -1.520 -3.224 1.00 97.44 87 ALA A N 1
ATOM 676 C CA . ALA A 1 87 ? -6.981 -2.570 -2.252 1.00 97.44 87 ALA A CA 1
ATOM 677 C C . ALA A 1 87 ? -7.659 -2.349 -0.893 1.00 97.44 87 ALA A C 1
ATOM 679 O O . ALA A 1 87 ? -7.994 -3.309 -0.212 1.00 97.44 87 ALA A O 1
ATOM 680 N N . LEU A 1 88 ? -7.887 -1.090 -0.515 1.00 97.94 88 LEU A N 1
ATOM 681 C CA . LEU A 1 88 ? -8.521 -0.692 0.747 1.00 97.94 88 LEU A CA 1
ATOM 682 C C . LEU A 1 88 ? -9.945 -0.153 0.542 1.00 97.94 88 LEU A C 1
ATOM 684 O O . LEU A 1 88 ? -10.448 0.650 1.331 1.00 97.94 88 LEU A O 1
ATOM 688 N N . LYS A 1 89 ? -10.598 -0.526 -0.563 1.00 96.88 89 LYS A N 1
ATOM 689 C CA . LYS A 1 89 ? -11.925 -0.011 -0.897 1.00 96.88 89 LYS A CA 1
ATOM 690 C C . LYS A 1 89 ? -12.957 -0.464 0.138 1.00 96.88 89 LYS A C 1
ATOM 692 O O . LYS A 1 89 ? -13.087 -1.647 0.416 1.00 96.88 89 LYS A O 1
ATOM 697 N N . GLY A 1 90 ? -13.757 0.486 0.621 1.00 95.56 90 GLY A N 1
ATOM 698 C CA . GLY A 1 90 ? -14.780 0.238 1.644 1.00 95.56 90 GLY A CA 1
ATOM 699 C C . GLY A 1 90 ? -14.309 0.530 3.069 1.00 95.56 90 GLY A C 1
ATOM 700 O O . GLY A 1 90 ? -15.137 0.538 3.970 1.00 95.56 90 GLY A O 1
ATOM 701 N N . LEU A 1 91 ? -13.022 0.839 3.251 1.00 96.62 91 LEU A N 1
ATOM 702 C CA . LEU A 1 91 ? -12.437 1.279 4.516 1.00 96.62 91 LEU A CA 1
ATOM 703 C C . LEU A 1 91 ? -12.167 2.790 4.481 1.00 96.62 91 LEU A C 1
ATOM 705 O O . LEU A 1 91 ? -12.007 3.381 3.404 1.00 96.62 91 LEU A O 1
ATOM 709 N N . ASP A 1 92 ? -12.078 3.429 5.651 1.00 96.62 92 ASP A N 1
ATOM 710 C CA . ASP A 1 92 ? -11.567 4.799 5.716 1.00 96.62 92 ASP A CA 1
ATOM 711 C C . ASP A 1 92 ? -10.080 4.794 5.346 1.00 96.62 92 ASP A C 1
ATOM 713 O O . ASP A 1 92 ? -9.233 4.235 6.041 1.00 96.62 92 ASP A O 1
ATOM 717 N N . PHE A 1 93 ? -9.750 5.415 4.213 1.00 96.81 93 PHE A N 1
ATOM 718 C CA . PHE A 1 93 ? -8.393 5.357 3.679 1.00 96.81 93 PHE A CA 1
ATOM 719 C C . PHE A 1 93 ? -7.364 6.016 4.604 1.00 96.81 93 PHE A C 1
ATOM 721 O O . PHE A 1 93 ? -6.212 5.592 4.628 1.00 96.81 93 PHE A O 1
ATOM 728 N N . LYS A 1 94 ? -7.737 7.070 5.339 1.00 95.69 94 LYS A N 1
ATOM 729 C CA . LYS A 1 94 ? -6.794 7.759 6.226 1.00 95.69 94 LYS A CA 1
ATOM 730 C C . LYS A 1 94 ? -6.482 6.870 7.427 1.00 95.69 94 LYS A C 1
ATOM 732 O O . LYS A 1 94 ? -5.308 6.657 7.721 1.00 95.69 94 LYS A O 1
ATOM 737 N N . ARG A 1 95 ? -7.517 6.304 8.041 1.00 96.25 95 ARG A N 1
ATOM 738 C CA . ARG A 1 95 ? -7.398 5.389 9.170 1.00 96.25 95 ARG A CA 1
ATOM 739 C C . ARG A 1 95 ? -6.666 4.106 8.786 1.00 96.25 95 ARG A C 1
ATOM 741 O O . ARG A 1 95 ? -5.761 3.690 9.498 1.00 96.25 95 ARG A O 1
ATOM 748 N N . ALA A 1 96 ? -6.939 3.551 7.607 1.00 97.31 96 ALA A N 1
ATOM 749 C CA . ALA A 1 96 ? -6.204 2.398 7.094 1.00 97.31 96 ALA A CA 1
ATOM 750 C C . ALA A 1 96 ? -4.704 2.694 6.910 1.00 97.31 96 ALA A C 1
ATOM 752 O O . ALA A 1 96 ? -3.864 1.867 7.249 1.00 97.31 96 ALA A O 1
ATOM 753 N N . ILE A 1 97 ? -4.338 3.886 6.423 1.00 97.75 97 ILE A N 1
ATOM 754 C CA . ILE A 1 97 ? -2.929 4.300 6.338 1.00 97.75 97 ILE A CA 1
ATOM 755 C C . ILE A 1 97 ? -2.292 4.406 7.730 1.00 97.75 97 ILE A C 1
ATOM 757 O O . ILE A 1 97 ? -1.147 3.992 7.886 1.00 97.75 97 ILE A O 1
ATOM 761 N N . GLU A 1 98 ? -3.005 4.941 8.723 1.00 96.31 98 GLU A N 1
ATOM 762 C CA . GLU A 1 98 ? -2.526 5.015 10.112 1.00 96.31 98 GLU A CA 1
ATOM 763 C C . GLU A 1 98 ? -2.264 3.615 10.681 1.00 96.31 98 GLU A C 1
ATOM 765 O O . GLU A 1 98 ? -1.157 3.364 11.147 1.00 96.31 98 GLU A O 1
ATOM 770 N N . VAL A 1 99 ? -3.204 2.679 10.517 1.00 96.81 99 VAL A N 1
ATOM 771 C CA . VAL A 1 99 ? -3.034 1.270 10.914 1.00 96.81 99 VAL A CA 1
ATOM 772 C C . VAL A 1 99 ? -1.791 0.654 10.270 1.00 96.81 99 VAL A C 1
ATOM 774 O O . VAL A 1 99 ? -0.973 0.039 10.951 1.00 96.81 99 VAL A O 1
ATOM 777 N N . LEU A 1 100 ? -1.612 0.827 8.957 1.00 97.62 100 LEU A N 1
ATOM 778 C CA . LEU A 1 100 ? -0.454 0.265 8.257 1.00 97.62 100 LEU A CA 1
ATOM 779 C C . LEU A 1 100 ? 0.870 0.864 8.762 1.00 97.62 100 LEU A C 1
ATOM 781 O O . LEU A 1 100 ? 1.885 0.169 8.769 1.00 97.62 100 LEU A O 1
ATOM 785 N N . ILE A 1 101 ? 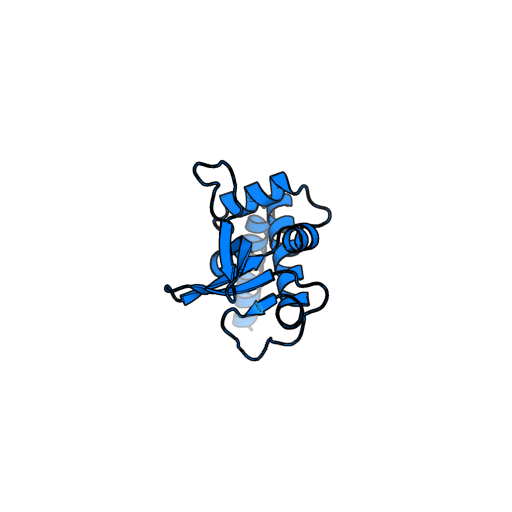0.876 2.129 9.193 1.00 97.25 101 ILE A N 1
ATOM 786 C CA . ILE A 1 101 ? 2.050 2.770 9.804 1.00 97.25 101 ILE A CA 1
ATOM 787 C C . ILE A 1 101 ? 2.301 2.229 11.210 1.00 97.25 101 ILE A C 1
ATOM 789 O O . ILE A 1 101 ? 3.434 1.868 11.521 1.00 97.25 101 ILE A O 1
ATOM 793 N N . GLU A 1 102 ? 1.263 2.154 12.044 1.00 95.44 102 GLU A N 1
ATOM 794 C CA . GLU A 1 102 ? 1.332 1.629 13.414 1.00 95.44 102 GLU A CA 1
ATOM 795 C C . GLU A 1 102 ? 1.882 0.196 13.442 1.00 95.44 102 GLU A C 1
ATOM 797 O O . GLU A 1 102 ? 2.646 -0.161 14.337 1.00 95.44 102 GLU A O 1
ATOM 802 N N . LYS A 1 103 ? 1.547 -0.606 12.426 1.00 95.19 103 LYS A N 1
ATOM 803 C CA . LYS A 1 103 ? 1.993 -1.997 12.265 1.00 95.19 103 LYS A CA 1
ATOM 804 C C . LYS A 1 103 ? 3.350 -2.147 11.564 1.00 95.19 103 LYS A C 1
ATOM 806 O O . LYS A 1 103 ? 3.798 -3.264 11.342 1.00 95.19 103 LYS A O 1
ATOM 811 N N . GLY A 1 104 ? 4.009 -1.049 11.181 1.00 95.56 104 GLY A N 1
ATOM 812 C CA . GLY A 1 104 ? 5.306 -1.082 10.489 1.00 95.56 104 GLY A CA 1
ATOM 813 C C . GLY A 1 104 ? 5.251 -1.574 9.035 1.00 95.56 104 GLY A C 1
ATOM 814 O O . GLY A 1 104 ? 6.287 -1.726 8.389 1.00 95.56 104 GLY A O 1
ATOM 815 N N . ILE A 1 105 ? 4.050 -1.781 8.496 1.00 97.19 105 ILE A N 1
ATOM 816 C CA . ILE A 1 105 ? 3.806 -2.265 7.132 1.00 97.19 105 ILE A CA 1
ATOM 817 C C . ILE A 1 105 ? 4.040 -1.146 6.119 1.00 97.19 105 ILE A C 1
ATOM 819 O O . ILE A 1 105 ? 4.524 -1.382 5.011 1.00 97.19 105 ILE A O 1
ATOM 823 N N . LEU A 1 106 ? 3.709 0.088 6.500 1.00 97.19 106 LEU A N 1
ATOM 824 C CA . LEU A 1 106 ? 3.895 1.279 5.690 1.00 97.19 106 LEU A CA 1
ATOM 825 C C . LEU A 1 106 ? 4.834 2.261 6.411 1.00 97.19 106 LEU A C 1
ATOM 827 O O . LEU A 1 106 ? 4.585 2.618 7.560 1.00 97.19 106 LEU A O 1
ATOM 831 N N . PRO A 1 107 ? 5.895 2.767 5.758 1.00 95.12 107 PRO A N 1
ATOM 832 C CA . PRO A 1 107 ? 6.796 3.722 6.392 1.00 95.12 107 PRO A CA 1
ATOM 833 C C . PRO A 1 107 ? 6.082 5.026 6.794 1.00 95.12 107 PRO A C 1
ATOM 835 O O . PRO A 1 107 ? 5.330 5.579 5.982 1.00 95.12 107 PRO A O 1
ATOM 838 N N . PRO A 1 108 ? 6.376 5.601 7.976 1.00 94.62 108 PRO A N 1
ATOM 839 C CA . PRO A 1 108 ? 5.738 6.831 8.446 1.00 94.62 108 PRO A CA 1
ATOM 840 C C . PRO A 1 108 ? 5.997 8.012 7.505 1.00 94.62 108 PRO A C 1
ATOM 842 O O . PRO A 1 108 ? 6.903 7.986 6.669 1.00 94.62 108 PRO A O 1
ATOM 845 N N . ALA A 1 109 ? 5.209 9.082 7.619 1.00 92.75 109 ALA A N 1
ATOM 846 C CA . ALA A 1 109 ? 5.407 10.279 6.805 1.00 92.75 109 ALA A CA 1
ATOM 847 C C . ALA A 1 109 ? 6.839 10.845 6.937 1.00 92.75 109 ALA A C 1
ATOM 849 O O . ALA A 1 109 ? 7.435 10.821 8.011 1.00 92.75 109 ALA A O 1
ATOM 850 N N . ARG A 1 110 ? 7.402 11.352 5.830 1.00 88.62 110 ARG A N 1
ATOM 851 C CA . ARG A 1 110 ? 8.679 12.089 5.861 1.00 88.62 110 ARG A CA 1
ATOM 852 C C . ARG A 1 110 ? 8.445 13.522 6.353 1.00 88.62 110 ARG A C 1
ATOM 854 O O . ARG A 1 110 ? 7.319 13.913 6.644 1.00 88.62 110 ARG A O 1
ATOM 861 N N . ALA A 1 111 ? 9.507 14.327 6.384 1.00 84.12 111 ALA A N 1
ATOM 862 C CA . ALA A 1 111 ? 9.442 15.752 6.722 1.00 84.12 111 ALA A CA 1
ATOM 863 C C . ALA A 1 111 ? 8.431 16.557 5.872 1.00 84.12 111 ALA A C 1
ATOM 865 O O . ALA A 1 111 ? 7.981 17.614 6.296 1.00 84.12 111 ALA A O 1
ATOM 866 N N . ASP A 1 112 ? 8.046 16.057 4.691 1.00 84.69 112 ASP A N 1
ATOM 867 C CA . ASP A 1 112 ? 7.030 16.661 3.820 1.00 84.69 112 ASP A CA 1
ATOM 868 C C . ASP A 1 112 ? 5.579 16.302 4.201 1.00 84.69 112 ASP A C 1
ATOM 870 O O . ASP A 1 112 ? 4.644 16.675 3.488 1.00 84.69 112 ASP A O 1
ATOM 874 N N . GLY A 1 113 ? 5.380 15.544 5.284 1.00 87.75 113 GLY A N 1
ATOM 875 C CA . GLY A 1 113 ? 4.073 15.088 5.756 1.00 87.75 113 GLY A CA 1
A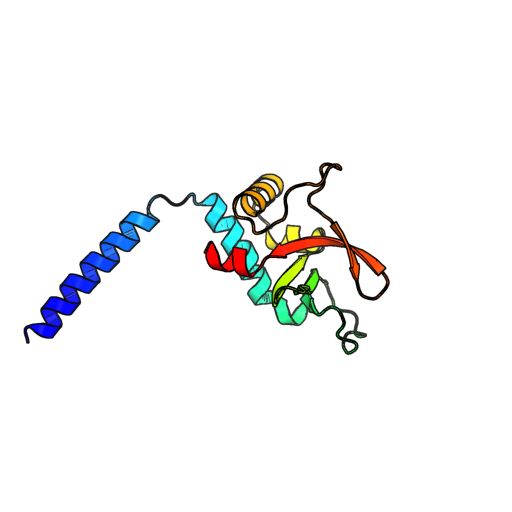TOM 876 C C . GLY A 1 113 ? 3.435 14.005 4.882 1.00 87.75 113 GLY A C 1
ATOM 877 O O . GLY A 1 113 ? 2.285 13.632 5.114 1.00 87.75 113 GLY A O 1
ATOM 878 N N . LYS A 1 114 ? 4.142 13.476 3.872 1.00 89.31 114 LYS A N 1
ATOM 879 C CA . LYS A 1 114 ? 3.596 12.477 2.945 1.00 89.31 114 LYS A CA 1
ATOM 880 C C . LYS A 1 114 ? 4.142 11.092 3.254 1.00 89.31 114 LYS A C 1
ATOM 882 O O . LYS A 1 114 ? 5.332 10.887 3.489 1.00 89.31 114 LYS A O 1
ATOM 887 N N . THR A 1 115 ? 3.253 10.112 3.192 1.00 93.38 115 THR A N 1
ATOM 888 C CA . THR A 1 115 ? 3.557 8.679 3.330 1.00 93.38 115 THR A CA 1
ATOM 889 C C . THR A 1 115 ? 3.975 8.057 1.997 1.00 93.38 115 THR A C 1
ATOM 891 O O . THR A 1 115 ? 4.843 7.192 1.952 1.00 93.38 115 THR A O 1
ATOM 894 N N . SER A 1 116 ? 3.449 8.574 0.881 1.00 94.62 116 SER A N 1
ATOM 895 C CA . SER A 1 116 ? 3.929 8.216 -0.461 1.00 94.62 116 SER A CA 1
ATOM 896 C C . SER A 1 116 ? 5.400 8.608 -0.687 1.00 94.62 116 SER A C 1
ATOM 898 O O . SER A 1 116 ? 5.888 9.604 -0.143 1.00 94.62 116 SER A O 1
ATOM 900 N N . ARG A 1 117 ? 6.096 7.854 -1.537 1.00 94.81 117 ARG A N 1
ATOM 901 C CA . ARG A 1 117 ? 7.496 8.042 -1.939 1.00 94.81 117 ARG A CA 1
ATOM 902 C C . ARG A 1 117 ? 7.598 8.227 -3.441 1.00 94.81 117 ARG A C 1
ATOM 904 O O . ARG A 1 117 ? 6.792 7.681 -4.186 1.00 94.81 117 ARG A O 1
ATOM 911 N N . LEU A 1 118 ? 8.565 9.027 -3.878 1.00 94.25 118 LEU A N 1
ATOM 912 C CA . LEU A 1 118 ? 8.890 9.170 -5.292 1.00 94.25 118 LEU A CA 1
ATOM 913 C C . LEU A 1 118 ? 10.044 8.215 -5.610 1.00 94.25 118 LEU A C 1
ATOM 915 O O . LEU A 1 118 ? 11.177 8.482 -5.227 1.00 94.25 118 LEU A O 1
ATOM 919 N N . GLU A 1 119 ? 9.740 7.117 -6.293 1.00 94.25 119 GLU A N 1
ATOM 920 C CA . GLU A 1 119 ? 10.692 6.055 -6.625 1.00 94.25 119 GLU A CA 1
ATOM 921 C C . GLU A 1 119 ? 11.009 6.080 -8.122 1.00 94.25 119 GLU A C 1
ATOM 923 O O . GLU A 1 119 ? 10.136 6.354 -8.953 1.00 94.25 119 GLU A O 1
ATOM 928 N N . ARG A 1 120 ? 12.256 5.776 -8.489 1.00 91.88 120 ARG A N 1
ATOM 929 C CA . ARG A 1 120 ? 12.638 5.614 -9.895 1.00 91.88 120 ARG A CA 1
ATOM 930 C C . ARG A 1 120 ? 12.364 4.175 -10.320 1.00 91.88 120 ARG A C 1
ATOM 932 O O . ARG A 1 120 ? 13.107 3.271 -9.962 1.00 91.88 120 ARG A O 1
ATOM 939 N N . ILE A 1 121 ? 11.309 3.974 -11.103 1.00 90.06 121 ILE A N 1
ATOM 940 C CA . ILE A 1 121 ? 10.847 2.660 -11.558 1.00 90.06 121 ILE A CA 1
ATOM 941 C C . ILE A 1 121 ? 10.918 2.629 -13.083 1.00 90.06 121 ILE A C 1
ATOM 943 O O . ILE A 1 121 ? 10.331 3.485 -13.744 1.00 90.06 121 ILE A O 1
ATOM 947 N N . ASN A 1 122 ? 11.667 1.676 -13.647 1.00 84.62 122 ASN A N 1
ATOM 948 C CA . ASN A 1 122 ? 11.851 1.509 -15.097 1.00 84.62 122 ASN A CA 1
ATOM 949 C C . ASN A 1 122 ? 12.198 2.829 -15.823 1.00 84.62 122 ASN A C 1
ATOM 951 O O . ASN A 1 122 ? 11.641 3.161 -16.865 1.00 84.62 122 ASN A O 1
ATOM 955 N N . GLY A 1 123 ? 13.092 3.628 -15.230 1.00 85.25 123 GLY A N 1
ATOM 956 C CA . GLY A 1 123 ? 13.540 4.905 -15.797 1.00 85.25 123 GLY A CA 1
ATOM 957 C C . GLY A 1 123 ? 12.610 6.101 -15.558 1.00 85.25 123 GLY A C 1
ATOM 958 O O . GLY A 1 123 ? 13.011 7.224 -15.860 1.00 85.25 123 GLY A O 1
ATOM 959 N N . LYS A 1 124 ? 11.429 5.906 -14.957 1.00 88.25 124 LYS A N 1
ATOM 960 C CA . LYS A 1 124 ? 10.451 6.964 -14.667 1.00 88.25 124 LYS A CA 1
ATOM 961 C C . LYS A 1 124 ? 10.303 7.206 -13.164 1.00 88.25 124 LYS A C 1
ATOM 963 O O . LYS A 1 124 ? 10.183 6.266 -12.382 1.00 88.25 124 LYS A O 1
ATOM 968 N N . MET A 1 125 ? 10.247 8.475 -12.756 1.00 92.81 125 MET A N 1
ATOM 969 C CA . MET A 1 125 ? 9.880 8.838 -11.382 1.00 92.81 125 MET A CA 1
ATOM 970 C C . MET A 1 125 ? 8.383 8.595 -11.170 1.00 92.81 125 MET A C 1
ATOM 972 O O . MET A 1 125 ? 7.548 9.208 -11.838 1.00 92.81 125 MET A O 1
ATOM 976 N N . THR A 1 126 ? 8.044 7.701 -10.247 1.00 92.69 126 THR A N 1
ATOM 977 C CA . THR A 1 126 ? 6.672 7.270 -9.963 1.00 92.69 126 THR A CA 1
ATOM 978 C C . THR A 1 126 ? 6.392 7.408 -8.475 1.00 92.69 126 THR A C 1
ATOM 980 O O . THR A 1 126 ? 7.198 7.010 -7.638 1.00 92.69 126 THR A O 1
ATOM 983 N N . ARG A 1 127 ? 5.245 8.001 -8.132 1.00 95.25 127 ARG A N 1
ATOM 984 C CA . ARG A 1 127 ? 4.825 8.146 -6.737 1.00 95.25 127 ARG A CA 1
ATOM 985 C C . ARG A 1 127 ? 4.076 6.894 -6.286 1.00 95.25 127 ARG A C 1
ATOM 987 O O . ARG A 1 127 ? 3.072 6.538 -6.899 1.00 95.25 127 ARG A O 1
ATOM 994 N N . VAL A 1 128 ? 4.558 6.263 -5.223 1.00 97.06 128 VAL A N 1
ATOM 995 C CA . VAL A 1 128 ? 4.080 4.965 -4.733 1.00 97.06 128 VAL A CA 1
ATOM 996 C C . VAL A 1 128 ? 3.997 4.928 -3.209 1.00 97.06 128 VAL A C 1
ATOM 998 O O . VAL A 1 128 ? 4.632 5.727 -2.523 1.00 97.06 128 VAL A O 1
ATOM 1001 N N . TYR A 1 129 ? 3.220 3.995 -2.680 1.00 97.94 129 TYR A N 1
ATOM 1002 C CA . TYR A 1 129 ? 3.232 3.579 -1.283 1.00 97.94 129 TYR A CA 1
ATOM 1003 C C . TYR A 1 129 ? 4.024 2.280 -1.186 1.00 97.94 129 TYR A C 1
ATOM 1005 O O . TYR A 1 129 ? 3.765 1.357 -1.953 1.00 97.94 129 TYR A O 1
ATOM 1013 N N . ILE A 1 130 ? 5.006 2.233 -0.290 1.00 97.19 130 ILE A N 1
ATOM 1014 C CA . ILE A 1 130 ? 5.863 1.060 -0.108 1.00 97.19 130 ILE A CA 1
ATOM 1015 C C . ILE A 1 130 ? 5.269 0.241 1.033 1.00 97.19 130 ILE A C 1
ATOM 1017 O O . ILE A 1 130 ? 5.181 0.740 2.150 1.00 97.19 130 ILE A O 1
ATOM 1021 N N . ILE A 1 131 ? 4.844 -0.975 0.719 1.00 97.94 131 ILE A N 1
ATOM 1022 C CA . ILE A 1 131 ? 4.298 -1.958 1.650 1.00 97.94 131 ILE A CA 1
ATOM 1023 C C . ILE A 1 131 ? 5.383 -2.998 1.908 1.00 97.94 131 ILE A C 1
ATOM 1025 O O . ILE A 1 131 ? 5.847 -3.639 0.962 1.00 97.94 131 ILE A O 1
ATOM 1029 N N . ASN A 1 132 ? 5.784 -3.146 3.167 1.00 96.81 132 ASN A N 1
ATOM 1030 C CA . ASN A 1 132 ? 6.635 -4.235 3.628 1.00 96.81 132 ASN A CA 1
ATOM 1031 C C . ASN A 1 132 ? 5.772 -5.493 3.776 1.00 96.81 132 ASN A C 1
ATOM 1033 O O . ASN A 1 132 ? 4.855 -5.522 4.597 1.00 96.81 132 ASN A O 1
ATOM 1037 N N . TYR A 1 133 ? 6.029 -6.500 2.943 1.00 94.94 133 TYR A N 1
ATOM 1038 C CA . TYR A 1 133 ? 5.227 -7.717 2.941 1.00 94.94 133 TYR A CA 1
ATOM 1039 C C . TYR A 1 133 ? 5.510 -8.607 4.149 1.00 94.94 133 TYR A C 1
ATOM 1041 O O . TYR A 1 133 ? 4.582 -9.201 4.681 1.00 94.94 133 TYR A O 1
ATOM 1049 N N . ASP A 1 134 ? 6.754 -8.655 4.615 1.00 93.00 134 ASP A N 1
ATOM 1050 C CA . ASP A 1 134 ? 7.120 -9.498 5.752 1.00 93.00 134 ASP A CA 1
ATOM 1051 C C . ASP A 1 134 ? 6.420 -8.982 7.017 1.00 93.00 134 ASP A C 1
ATOM 1053 O O . ASP A 1 134 ? 5.706 -9.730 7.681 1.00 93.00 134 ASP A O 1
ATOM 1057 N N . ALA A 1 135 ? 6.460 -7.663 7.240 1.00 93.12 135 ALA A N 1
ATOM 1058 C CA . ALA A 1 135 ? 5.697 -7.020 8.310 1.00 93.12 135 ALA A CA 1
ATOM 1059 C C . ALA A 1 135 ? 4.176 -7.210 8.157 1.00 93.12 135 ALA A C 1
ATOM 1061 O O . ALA A 1 135 ? 3.461 -7.265 9.153 1.00 93.12 135 ALA A O 1
ATOM 1062 N N . LEU A 1 136 ? 3.651 -7.296 6.928 1.00 93.69 136 LEU A N 1
ATOM 1063 C CA . LEU A 1 136 ? 2.224 -7.552 6.703 1.00 93.69 136 LEU A CA 1
ATOM 1064 C C . LEU A 1 136 ? 1.843 -8.961 7.162 1.00 93.69 136 LEU A C 1
ATOM 1066 O O . LEU A 1 136 ? 0.877 -9.104 7.902 1.00 93.69 136 LEU A O 1
ATOM 1070 N N . ILE A 1 137 ? 2.609 -9.974 6.760 1.00 91.62 137 ILE A N 1
ATOM 1071 C CA . ILE A 1 137 ? 2.336 -11.374 7.105 1.00 91.62 137 ILE A CA 1
ATOM 1072 C C . ILE A 1 137 ? 2.554 -11.650 8.596 1.00 91.62 137 ILE A C 1
ATOM 1074 O O . ILE A 1 137 ? 1.816 -12.437 9.175 1.00 91.62 137 ILE A O 1
ATOM 1078 N N . GLU A 1 138 ? 3.503 -10.974 9.245 1.00 90.38 138 GLU A N 1
ATOM 1079 C CA . GLU A 1 138 ? 3.727 -11.088 10.696 1.00 90.38 138 GLU A CA 1
ATOM 1080 C C . GLU A 1 138 ? 2.563 -10.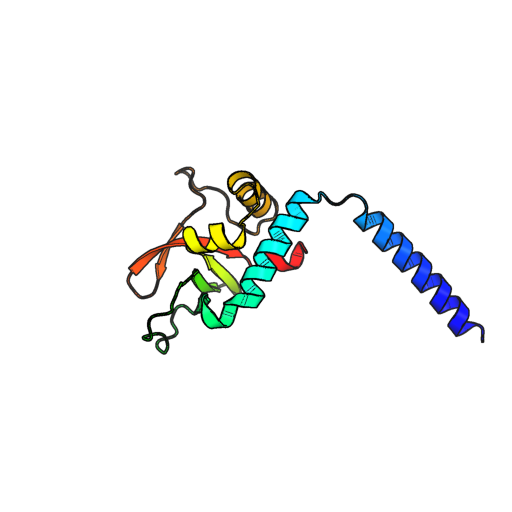561 11.558 1.00 90.38 138 GLU A C 1
ATOM 1082 O O . GLU A 1 138 ? 2.494 -10.875 12.745 1.00 90.38 138 GLU A O 1
ATOM 1087 N N . ASN A 1 139 ? 1.671 -9.738 10.993 1.00 88.31 139 ASN A N 1
ATOM 1088 C CA . ASN A 1 139 ? 0.589 -9.068 11.723 1.00 88.31 139 ASN A CA 1
ATOM 1089 C C . ASN A 1 139 ? -0.817 -9.630 11.428 1.00 88.31 139 ASN A C 1
ATOM 1091 O O . ASN A 1 139 ? -1.797 -9.031 11.883 1.00 88.31 139 ASN A O 1
ATOM 1095 N N . ILE A 1 140 ? -0.922 -10.729 10.675 1.00 80.94 140 ILE A N 1
ATOM 1096 C CA . ILE A 1 140 ? -2.181 -11.416 10.326 1.00 80.94 140 ILE A CA 1
ATOM 1097 C C . ILE A 1 140 ? -2.331 -12.673 11.170 1.00 80.94 140 ILE A C 1
ATOM 1099 O O . ILE A 1 140 ? -3.455 -12.873 11.681 1.00 80.94 140 ILE A O 1
#